Protein AF-W9B160-F1 (afdb_monomer_lite)

Sequence (64 aa):
MIEAVPSSGTAEDRKRSLLSAIVTHLQTAGINPDDVMVFFGEIDRANSSFGGGSPALPVEVVPD

Structure (mmCIF, N/CA/C/O backbone):
data_AF-W9B160-F1
#
_entry.id   AF-W9B160-F1
#
loop_
_atom_site.group_PDB
_atom_site.id
_atom_site.type_symbol
_atom_site.label_atom_id
_atom_site.label_alt_id
_atom_site.label_comp_id
_atom_site.label_asym_id
_atom_site.label_entity_id
_atom_site.label_seq_id
_atom_site.pdbx_PDB_ins_code
_atom_site.Cartn_x
_atom_site.Cartn_y
_atom_site.Cartn_z
_atom_site.occupancy
_atom_site.B_iso_or_equiv
_atom_site.auth_seq_id
_atom_site.auth_comp_id
_atom_site.auth_asym_id
_atom_site.auth_atom_id
_atom_site.pdbx_PDB_model_num
ATOM 1 N N . MET A 1 1 ? -3.211 -8.628 8.641 1.00 91.00 1 MET A N 1
ATOM 2 C CA . MET A 1 1 ? -1.987 -8.345 7.863 1.00 91.00 1 MET A CA 1
ATOM 3 C C . MET A 1 1 ? -2.401 -7.754 6.531 1.00 91.00 1 MET A C 1
ATOM 5 O O . MET A 1 1 ? -3.277 -8.325 5.893 1.00 91.00 1 MET A O 1
ATOM 9 N N . ILE A 1 2 ? -1.816 -6.621 6.153 1.00 96.19 2 ILE A N 1
ATOM 10 C CA . ILE A 1 2 ? -2.001 -5.990 4.844 1.00 96.19 2 ILE A CA 1
ATOM 11 C C . ILE A 1 2 ? -0.644 -5.974 4.154 1.00 96.19 2 ILE A C 1
ATOM 13 O O . ILE A 1 2 ? 0.320 -5.433 4.692 1.00 96.19 2 ILE A O 1
ATOM 17 N N . GLU A 1 3 ? -0.581 -6.560 2.967 1.00 96.44 3 GLU A N 1
ATOM 18 C CA . GLU A 1 3 ? 0.567 -6.437 2.080 1.00 96.44 3 GLU A CA 1
ATOM 19 C C . GLU A 1 3 ? 0.233 -5.405 1.005 1.00 96.44 3 GLU A C 1
ATOM 21 O O . GLU A 1 3 ? -0.707 -5.572 0.227 1.00 96.44 3 GLU A O 1
ATOM 26 N N . ALA A 1 4 ? 0.982 -4.307 1.000 1.00 94.88 4 ALA A N 1
ATOM 27 C CA . ALA A 1 4 ? 0.906 -3.284 -0.025 1.00 94.88 4 ALA A CA 1
ATOM 28 C C . ALA A 1 4 ? 2.127 -3.426 -0.928 1.00 94.88 4 ALA A C 1
ATOM 30 O O . ALA A 1 4 ? 3.258 -3.366 -0.446 1.00 94.88 4 ALA A O 1
ATOM 31 N N . VAL A 1 5 ? 1.897 -3.585 -2.234 1.00 93.62 5 VAL A N 1
ATOM 32 C CA . VAL A 1 5 ? 2.975 -3.766 -3.211 1.00 93.62 5 VAL A CA 1
ATOM 33 C C . VAL A 1 5 ? 3.096 -2.548 -4.136 1.00 93.62 5 VAL A C 1
ATOM 35 O O . VAL A 1 5 ? 2.641 -2.599 -5.284 1.00 93.62 5 VAL A O 1
ATOM 38 N N . PRO A 1 6 ? 3.619 -1.398 -3.658 1.00 91.56 6 PRO A N 1
ATOM 39 C CA . PRO A 1 6 ? 3.869 -0.254 -4.519 1.00 91.56 6 PRO A CA 1
ATOM 40 C C . PRO A 1 6 ? 5.010 -0.541 -5.496 1.00 91.56 6 PRO A C 1
ATOM 42 O O . PRO A 1 6 ? 5.823 -1.448 -5.334 1.00 91.56 6 PRO A O 1
ATOM 45 N N . SER A 1 7 ? 5.079 0.274 -6.538 1.00 90.75 7 SER A N 1
ATOM 46 C CA . SER A 1 7 ? 6.151 0.174 -7.520 1.00 90.75 7 SER A CA 1
ATOM 47 C C . SER A 1 7 ? 7.504 0.578 -6.925 1.00 90.75 7 SER A C 1
ATOM 49 O O . SER A 1 7 ? 7.569 1.468 -6.074 1.00 90.75 7 SER A O 1
ATOM 51 N N . SER A 1 8 ? 8.576 -0.064 -7.384 1.00 90.06 8 SER A N 1
ATOM 52 C CA . SER A 1 8 ? 9.943 0.196 -6.933 1.00 90.06 8 SER A CA 1
ATOM 53 C C . SER A 1 8 ? 10.335 1.658 -7.112 1.00 90.06 8 SER A C 1
ATOM 55 O O . SER A 1 8 ? 10.016 2.262 -8.139 1.00 90.06 8 SER A O 1
ATOM 57 N N . GLY A 1 9 ? 11.045 2.214 -6.130 1.00 88.31 9 GLY A N 1
ATOM 58 C CA . GLY A 1 9 ? 11.433 3.628 -6.137 1.00 88.31 9 GLY A CA 1
ATOM 59 C C . GLY A 1 9 ? 10.325 4.581 -5.676 1.00 88.31 9 GLY A C 1
ATOM 60 O O . GLY A 1 9 ? 10.459 5.795 -5.817 1.00 88.31 9 GLY A O 1
ATOM 61 N N . THR A 1 10 ? 9.232 4.064 -5.104 1.00 89.75 10 THR A N 1
ATOM 62 C CA . THR A 1 10 ? 8.231 4.921 -4.459 1.00 89.75 10 THR A CA 1
ATOM 63 C C . THR A 1 10 ? 8.877 5.632 -3.269 1.00 89.75 10 THR A C 1
ATOM 65 O O . THR A 1 10 ? 9.397 4.975 -2.366 1.00 89.75 10 THR A O 1
ATOM 68 N N . ALA A 1 11 ? 8.820 6.968 -3.257 1.00 91.38 11 ALA A N 1
ATOM 69 C CA . ALA A 1 11 ? 9.419 7.790 -2.207 1.00 91.38 11 ALA A CA 1
ATOM 70 C C . ALA A 1 11 ? 8.953 7.371 -0.801 1.00 91.38 11 ALA A C 1
ATOM 72 O O . ALA A 1 11 ? 7.783 7.023 -0.600 1.00 91.38 11 ALA A O 1
ATOM 73 N N . GLU A 1 12 ? 9.859 7.430 0.178 1.00 92.19 12 GLU A N 1
ATOM 74 C CA . GLU A 1 12 ? 9.569 7.018 1.557 1.00 92.19 12 GLU A CA 1
ATOM 75 C C . GLU A 1 12 ? 8.388 7.801 2.143 1.00 92.19 12 GLU A C 1
ATOM 77 O O . GLU A 1 12 ? 7.477 7.199 2.715 1.00 92.19 12 GLU A O 1
ATOM 82 N N . ASP A 1 13 ? 8.334 9.113 1.906 1.00 95.25 13 ASP A N 1
ATOM 83 C CA . ASP A 1 13 ? 7.240 9.962 2.379 1.00 95.25 13 ASP A CA 1
ATOM 84 C C . ASP A 1 13 ? 5.889 9.533 1.808 1.00 95.25 13 ASP A C 1
ATOM 86 O O . ASP A 1 13 ? 4.898 9.482 2.536 1.00 95.25 13 ASP A O 1
ATOM 90 N N . ARG A 1 14 ? 5.842 9.092 0.544 1.00 93.94 14 ARG A N 1
ATOM 91 C CA . ARG A 1 14 ? 4.610 8.547 -0.048 1.00 93.94 14 ARG A CA 1
ATOM 92 C C . ARG A 1 14 ? 4.185 7.241 0.621 1.00 93.94 14 ARG A C 1
ATOM 94 O O . ARG A 1 14 ? 2.992 7.049 0.856 1.00 93.94 14 ARG A O 1
ATOM 101 N N . LYS A 1 15 ? 5.127 6.355 0.970 1.00 95.00 15 LYS A N 1
ATOM 102 C CA . LYS A 1 15 ? 4.816 5.129 1.733 1.00 95.00 15 LYS A CA 1
ATOM 103 C C . LYS A 1 15 ? 4.321 5.461 3.139 1.00 95.00 15 LYS A C 1
ATOM 105 O O . LYS A 1 15 ? 3.367 4.845 3.606 1.00 95.00 15 LYS A O 1
ATOM 110 N N . ARG A 1 16 ? 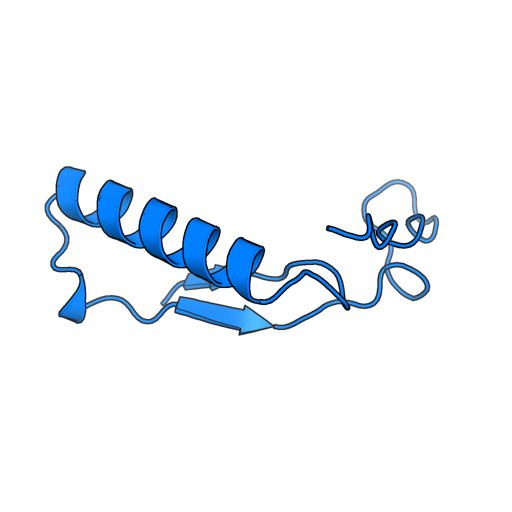4.920 6.461 3.794 1.00 96.44 16 ARG A N 1
ATOM 111 C CA . ARG A 1 16 ? 4.522 6.937 5.126 1.00 96.44 16 ARG A CA 1
ATOM 112 C C . ARG A 1 16 ? 3.114 7.535 5.108 1.00 96.44 16 ARG A C 1
ATOM 114 O O . ARG A 1 16 ? 2.298 7.192 5.964 1.00 96.44 16 ARG A O 1
ATOM 121 N N . SER A 1 17 ? 2.794 8.349 4.102 1.00 97.19 17 SER A N 1
ATOM 122 C CA . SER A 1 17 ? 1.439 8.865 3.885 1.00 97.19 17 SER A CA 1
ATOM 123 C C . SER A 1 17 ? 0.432 7.742 3.625 1.00 97.19 17 SER A C 1
ATOM 125 O O . SER A 1 17 ? -0.651 7.755 4.208 1.00 97.19 17 SER A O 1
ATOM 127 N N . LEU A 1 18 ? 0.785 6.743 2.808 1.00 96.12 18 LEU A N 1
ATOM 128 C CA . LEU A 1 18 ? -0.079 5.590 2.544 1.00 96.12 18 LEU A CA 1
ATOM 129 C C . LEU A 1 18 ? -0.327 4.756 3.810 1.00 96.12 18 LEU A C 1
ATOM 131 O O . LEU A 1 18 ? -1.472 4.408 4.092 1.00 96.12 18 LEU A O 1
ATOM 135 N N . LEU A 1 19 ? 0.714 4.483 4.601 1.00 97.06 19 LEU A N 1
ATOM 136 C CA . LEU A 1 19 ? 0.589 3.791 5.884 1.00 97.06 19 LEU A CA 1
ATOM 137 C C . LEU A 1 19 ? -0.381 4.521 6.818 1.00 97.06 19 LEU A C 1
ATOM 139 O O . LEU A 1 19 ? -1.295 3.902 7.361 1.00 97.06 19 LEU A O 1
ATOM 143 N N . SER A 1 20 ? -0.200 5.837 6.969 1.00 97.19 20 SER A N 1
ATOM 144 C CA . SER A 1 20 ? -1.077 6.666 7.795 1.00 97.19 20 SER A CA 1
ATOM 145 C C . SER A 1 20 ? -2.525 6.593 7.311 1.00 97.19 20 SER A C 1
ATOM 147 O O . SER A 1 20 ? -3.414 6.343 8.120 1.00 97.19 20 SER A O 1
ATOM 149 N N . ALA A 1 21 ? -2.767 6.724 6.003 1.00 97.69 21 ALA A N 1
ATOM 150 C CA . ALA A 1 21 ? -4.111 6.655 5.437 1.00 97.69 21 ALA A CA 1
ATOM 151 C C . ALA A 1 21 ? -4.792 5.297 5.685 1.00 97.69 21 ALA A C 1
ATOM 153 O O . ALA A 1 21 ? -5.963 5.267 6.069 1.00 97.69 21 ALA A O 1
ATOM 154 N N . ILE A 1 22 ? -4.062 4.186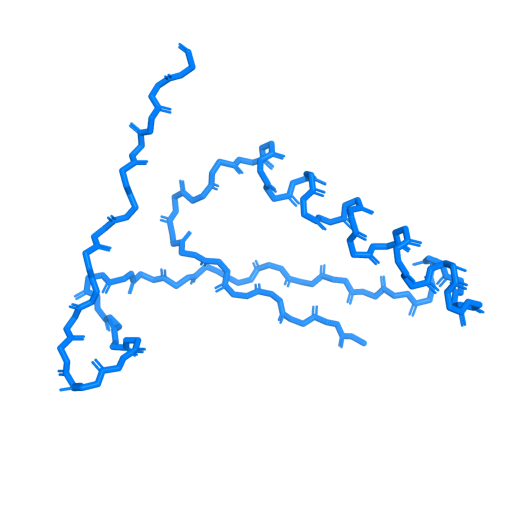 5.505 1.00 96.56 22 ILE A N 1
ATOM 155 C CA . ILE A 1 22 ? -4.560 2.826 5.763 1.00 96.56 22 ILE A CA 1
ATOM 156 C C . ILE A 1 22 ? -4.963 2.683 7.231 1.00 96.56 22 ILE A C 1
ATOM 158 O O . ILE A 1 22 ? -6.102 2.323 7.525 1.00 96.56 22 ILE A O 1
ATOM 162 N N . VAL A 1 23 ? -4.048 2.987 8.153 1.00 96.56 23 VAL A N 1
ATOM 163 C CA . VAL A 1 23 ? -4.282 2.821 9.593 1.00 96.56 23 VAL A CA 1
ATOM 164 C C . VAL A 1 23 ? -5.439 3.696 10.071 1.00 96.56 23 VAL A C 1
ATOM 166 O O . VAL A 1 23 ? -6.303 3.211 10.798 1.00 96.56 23 VAL A O 1
ATOM 169 N N . THR A 1 24 ? -5.521 4.949 9.616 1.00 97.62 24 THR A N 1
ATOM 170 C CA . THR A 1 24 ? -6.636 5.840 9.960 1.00 97.62 24 THR A CA 1
ATOM 171 C C . THR A 1 24 ? -7.977 5.274 9.491 1.00 97.62 24 THR A C 1
ATOM 173 O O . THR A 1 24 ? -8.934 5.287 10.259 1.00 97.62 24 THR A O 1
ATOM 176 N N . HIS A 1 25 ? -8.064 4.731 8.272 1.00 97.69 25 HIS A N 1
ATOM 177 C CA . HIS A 1 25 ? -9.305 4.115 7.782 1.00 97.69 25 HIS A CA 1
ATOM 178 C C . HIS A 1 25 ? -9.695 2.844 8.545 1.00 97.69 25 HIS A C 1
ATOM 180 O O . HIS A 1 25 ? -10.875 2.578 8.754 1.00 97.69 25 HIS A O 1
ATOM 186 N N . LEU A 1 26 ? -8.725 2.043 8.977 1.00 96.81 26 LEU A N 1
ATOM 187 C CA . LEU A 1 26 ? -9.012 0.861 9.791 1.00 96.8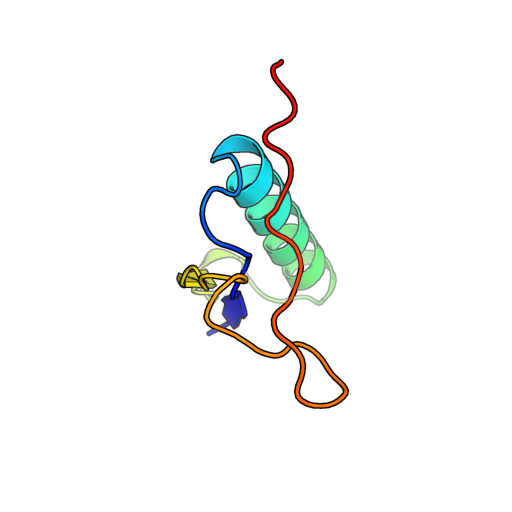1 26 LEU A CA 1
ATOM 188 C C . LEU A 1 26 ? -9.494 1.256 11.187 1.00 96.81 26 LEU A C 1
ATOM 190 O O . LEU A 1 26 ? -10.449 0.671 11.697 1.00 96.81 26 LEU A O 1
ATOM 194 N N . GLN A 1 27 ? -8.900 2.301 11.760 1.00 97.25 27 GLN A N 1
ATOM 195 C CA . GLN A 1 27 ? -9.340 2.861 13.030 1.00 97.25 27 GLN A CA 1
ATOM 196 C C . GLN A 1 27 ? -10.783 3.363 12.966 1.00 97.25 27 GLN A C 1
ATOM 198 O O . GLN A 1 27 ? -11.564 3.082 13.875 1.00 97.25 27 GLN A O 1
ATOM 203 N N . THR A 1 28 ? -11.178 4.048 11.887 1.00 97.88 28 THR A N 1
ATOM 204 C CA . THR A 1 28 ? -12.578 4.477 11.719 1.00 97.88 28 THR A CA 1
ATOM 205 C C . THR A 1 28 ? -13.542 3.303 11.543 1.00 97.88 28 THR A C 1
ATOM 207 O O . THR A 1 28 ? -14.709 3.420 11.910 1.00 97.88 28 THR A O 1
ATOM 210 N N . ALA A 1 29 ? -13.060 2.154 11.063 1.00 97.38 29 ALA A N 1
ATOM 211 C CA . ALA A 1 29 ? -13.807 0.898 11.013 1.00 97.38 29 ALA A CA 1
ATOM 212 C C . ALA A 1 29 ? -13.826 0.124 12.352 1.00 97.38 29 ALA A C 1
ATOM 214 O O . ALA A 1 29 ? -14.378 -0.973 12.413 1.00 97.38 29 ALA A O 1
ATOM 215 N N . GLY A 1 30 ? -13.247 0.677 13.425 1.00 97.94 30 GLY A N 1
ATOM 216 C CA . GLY A 1 30 ? -13.230 0.073 14.761 1.00 97.94 30 GLY A CA 1
ATOM 217 C C . GLY A 1 30 ? -12.087 -0.917 15.004 1.00 97.94 30 GLY A C 1
ATOM 218 O O . GLY A 1 30 ? -12.110 -1.632 16.004 1.00 97.94 30 GLY A O 1
ATOM 219 N N . ILE A 1 31 ? -11.093 -0.972 14.115 1.00 97.94 31 ILE A N 1
ATOM 220 C CA . ILE A 1 31 ? -9.900 -1.807 14.282 1.00 97.94 31 ILE A CA 1
ATOM 221 C C . ILE A 1 31 ? -8.828 -1.010 15.023 1.00 97.94 31 ILE A C 1
ATOM 223 O O . ILE A 1 31 ? -8.505 0.110 14.636 1.00 97.94 31 ILE A O 1
ATOM 227 N N . ASN A 1 32 ? -8.242 -1.585 16.072 1.00 96.81 32 ASN A N 1
ATOM 228 C CA . ASN A 1 32 ? -7.107 -0.967 16.747 1.00 96.81 32 ASN A CA 1
ATOM 229 C C . ASN A 1 32 ? -5.883 -0.940 15.801 1.00 96.81 32 ASN A C 1
ATOM 231 O O . ASN A 1 32 ? -5.497 -1.998 15.300 1.00 96.81 32 ASN A O 1
ATOM 235 N N . PRO A 1 33 ? -5.257 0.229 15.557 1.00 93.75 33 PRO A N 1
ATOM 236 C CA . PRO A 1 33 ? -4.022 0.345 14.781 1.00 93.75 33 PRO A CA 1
ATOM 237 C C . PRO A 1 33 ? -2.916 -0.635 15.175 1.00 93.75 33 PRO A C 1
ATOM 239 O O . PRO A 1 33 ? -2.242 -1.173 14.299 1.00 93.75 33 PRO A O 1
ATOM 242 N N . ASP A 1 34 ? -2.762 -0.895 16.474 1.00 95.56 34 ASP A N 1
ATOM 243 C CA . ASP A 1 34 ? -1.691 -1.750 16.998 1.00 95.56 34 ASP A CA 1
ATOM 244 C C . ASP A 1 34 ? -1.903 -3.239 16.665 1.00 95.56 34 ASP A C 1
ATOM 246 O O . ASP A 1 34 ? -0.959 -4.028 16.709 1.00 95.56 34 ASP A O 1
ATOM 250 N N . ASP A 1 35 ? -3.118 -3.621 16.257 1.00 96.69 35 ASP A N 1
ATOM 251 C CA . ASP 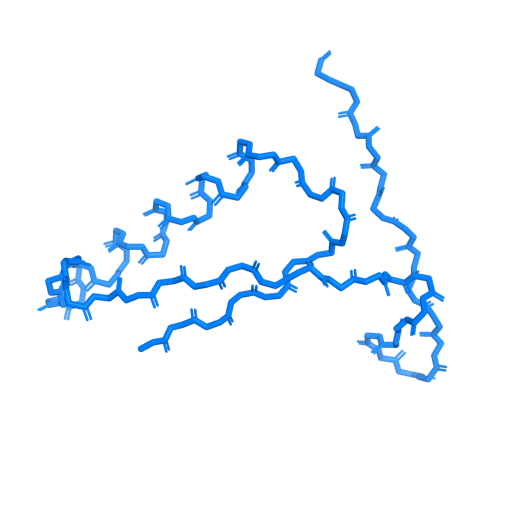A 1 35 ? -3.458 -4.982 15.829 1.00 96.69 35 ASP A CA 1
ATOM 252 C C . ASP A 1 35 ? -3.214 -5.202 14.319 1.00 96.69 35 ASP A C 1
ATOM 254 O O . ASP A 1 35 ? -3.490 -6.278 13.773 1.00 96.69 35 ASP A O 1
ATOM 258 N N . VAL A 1 36 ? -2.699 -4.191 13.606 1.00 94.81 36 VAL A N 1
ATOM 259 C CA . VAL A 1 36 ? -2.516 -4.222 12.151 1.00 94.81 36 VAL A CA 1
ATOM 260 C C . VAL A 1 36 ? -1.044 -4.113 11.769 1.00 94.81 36 VAL A C 1
ATOM 262 O O . VAL A 1 36 ? -0.411 -3.069 11.875 1.00 94.81 36 VAL A O 1
ATOM 265 N N . MET A 1 37 ? -0.519 -5.184 11.174 1.00 95.56 37 MET A N 1
ATOM 266 C CA . MET A 1 37 ? 0.746 -5.144 10.439 1.00 95.56 37 MET A CA 1
ATOM 267 C C . MET A 1 37 ? 0.507 -4.751 8.976 1.00 95.56 37 MET A C 1
ATOM 269 O O . MET A 1 37 ? -0.249 -5.435 8.272 1.00 95.56 37 MET A O 1
ATOM 273 N N . VAL A 1 38 ? 1.195 -3.699 8.522 1.00 96.19 38 VAL A N 1
ATOM 274 C CA . VAL A 1 38 ? 1.287 -3.297 7.110 1.00 96.19 38 VAL A CA 1
ATOM 275 C C . VAL A 1 38 ? 2.716 -3.524 6.624 1.00 96.19 38 VAL A C 1
ATOM 277 O O . VAL A 1 38 ? 3.657 -2.937 7.154 1.00 96.19 38 VAL A O 1
ATOM 280 N N . PHE A 1 39 ? 2.874 -4.377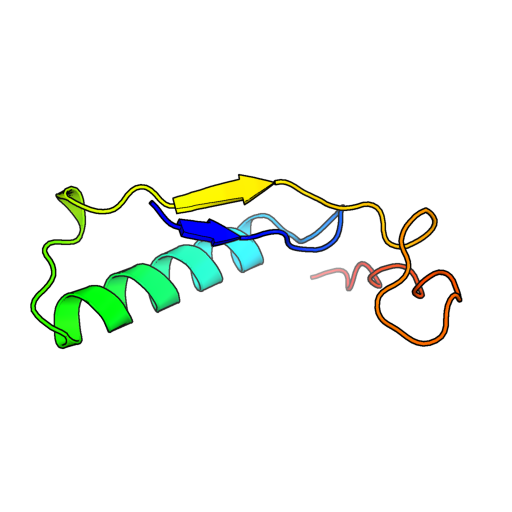 5.617 1.00 95.06 39 PHE A N 1
ATOM 281 C CA . PHE A 1 39 ? 4.152 -4.650 4.966 1.00 95.06 39 PHE A CA 1
ATOM 282 C C . PHE A 1 39 ? 4.185 -3.997 3.581 1.00 95.06 39 PHE A C 1
ATOM 284 O O . PHE A 1 39 ? 3.211 -4.091 2.832 1.00 95.06 39 PHE A O 1
ATOM 291 N N . PHE A 1 40 ? 5.307 -3.356 3.244 1.00 94.94 40 PHE A N 1
ATOM 292 C CA . PHE A 1 40 ? 5.549 -2.784 1.920 1.00 94.94 40 PHE A CA 1
ATOM 293 C C . PHE A 1 40 ? 6.581 -3.622 1.163 1.00 94.94 40 PHE A C 1
ATOM 295 O O . PHE A 1 40 ? 7.781 -3.491 1.407 1.00 94.94 40 PHE A O 1
ATOM 302 N N . GLY A 1 41 ? 6.112 -4.450 0.229 1.00 93.38 41 GLY A N 1
ATOM 303 C CA . GLY A 1 41 ? 6.963 -5.087 -0.777 1.00 93.38 41 GLY A CA 1
ATOM 304 C C . GLY A 1 41 ? 7.057 -4.191 -2.008 1.00 93.38 41 GLY A C 1
ATOM 305 O O . GLY A 1 41 ? 6.052 -3.647 -2.434 1.00 93.38 41 GLY A O 1
ATOM 306 N N . GLU A 1 42 ? 8.228 -3.985 -2.599 1.00 92.06 42 GLU A N 1
ATOM 307 C CA . GLU A 1 42 ? 8.305 -3.221 -3.851 1.00 92.06 42 GLU A CA 1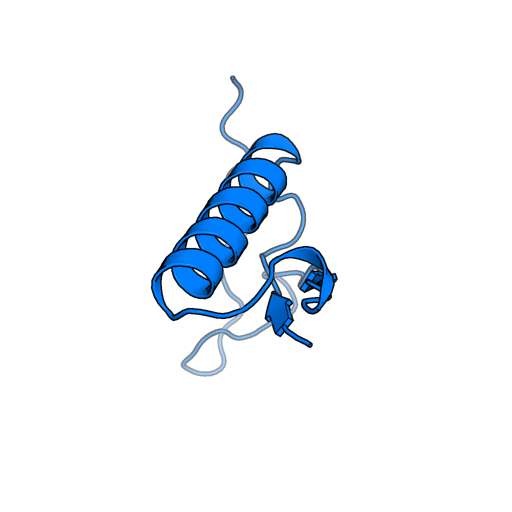
ATOM 308 C C . GLU A 1 42 ? 8.296 -4.136 -5.070 1.00 92.06 42 GLU A C 1
ATOM 310 O O . GLU A 1 42 ? 8.920 -5.197 -5.061 1.00 92.06 42 GLU A O 1
ATOM 315 N N . ILE A 1 43 ? 7.622 -3.698 -6.136 1.00 91.94 43 ILE A N 1
ATOM 316 C CA . ILE A 1 43 ? 7.607 -4.401 -7.421 1.00 91.94 43 ILE A CA 1
ATOM 317 C C . ILE A 1 43 ? 8.244 -3.565 -8.528 1.00 91.94 43 ILE A C 1
ATOM 319 O O . ILE A 1 43 ? 7.876 -2.411 -8.760 1.00 91.94 43 ILE A O 1
ATOM 323 N N . ASP A 1 44 ? 9.185 -4.168 -9.248 1.00 88.56 44 ASP A N 1
ATOM 324 C CA . ASP A 1 44 ? 9.776 -3.557 -10.432 1.00 88.56 44 ASP A CA 1
ATOM 325 C C . ASP A 1 44 ? 8.782 -3.599 -11.601 1.00 88.56 44 ASP A C 1
ATOM 327 O O . ASP A 1 44 ? 8.445 -4.666 -12.125 1.00 88.56 44 ASP A O 1
ATOM 331 N N . ARG A 1 45 ? 8.315 -2.416 -12.021 1.00 85.88 45 ARG A N 1
ATOM 332 C CA . ARG A 1 45 ? 7.348 -2.256 -13.118 1.00 85.88 45 ARG A CA 1
ATOM 333 C C . ARG A 1 45 ? 7.907 -2.688 -14.468 1.00 85.88 45 ARG A C 1
ATOM 335 O O . ARG A 1 45 ? 7.148 -3.226 -15.271 1.00 85.88 45 ARG A O 1
ATOM 342 N N . ALA A 1 46 ? 9.205 -2.500 -14.705 1.00 84.31 46 ALA A N 1
ATOM 343 C CA . ALA A 1 46 ? 9.833 -2.866 -15.972 1.00 84.31 46 ALA A CA 1
ATOM 344 C C . ALA A 1 46 ? 9.851 -4.388 -16.183 1.00 84.31 46 ALA A C 1
ATOM 346 O O . ALA A 1 46 ? 9.852 -4.859 -17.317 1.00 84.31 46 ALA A O 1
ATOM 347 N N . ASN A 1 47 ? 9.802 -5.147 -15.087 1.00 83.38 47 ASN A N 1
ATOM 348 C CA . ASN A 1 47 ? 9.788 -6.606 -15.083 1.00 83.38 47 ASN A CA 1
ATOM 349 C C . ASN A 1 47 ? 8.422 -7.199 -14.699 1.00 83.38 47 ASN A C 1
ATOM 351 O O . ASN A 1 47 ? 8.319 -8.404 -14.472 1.00 83.38 47 ASN A O 1
ATOM 355 N N . SER A 1 48 ? 7.366 -6.379 -14.637 1.00 84.12 48 SER A N 1
ATOM 356 C CA . SER A 1 48 ? 6.038 -6.808 -14.183 1.00 84.12 48 SER A CA 1
ATOM 357 C C . SER A 1 48 ? 4.928 -6.318 -15.105 1.00 84.12 48 SER A C 1
ATOM 359 O O . SER A 1 48 ? 4.943 -5.181 -15.576 1.00 84.12 48 SER A O 1
ATOM 361 N N . SER A 1 49 ? 3.915 -7.159 -15.326 1.00 85.12 49 SER A N 1
ATOM 362 C CA . SER A 1 49 ? 2.721 -6.772 -16.080 1.00 85.12 49 SER A CA 1
ATOM 363 C C . SER A 1 49 ? 1.573 -6.414 -15.145 1.00 85.12 49 SER A C 1
ATOM 365 O O . SER A 1 49 ? 1.164 -7.212 -14.307 1.00 85.12 49 SER A O 1
ATOM 367 N N . PHE A 1 50 ? 1.027 -5.213 -15.330 1.00 80.12 50 PHE A N 1
ATOM 368 C CA . PHE A 1 50 ? -0.135 -4.708 -14.588 1.00 80.12 50 PHE A CA 1
ATOM 369 C C . PHE A 1 50 ? -1.445 -4.857 -15.384 1.00 80.12 50 PHE A C 1
ATOM 371 O O . PHE A 1 50 ? -2.493 -4.385 -14.951 1.00 80.12 50 PHE A O 1
ATOM 378 N N . GLY A 1 51 ? -1.389 -5.499 -16.555 1.00 76.62 51 GLY A N 1
ATOM 379 C CA . GLY A 1 51 ? -2.528 -5.710 -17.444 1.00 76.62 51 GLY A CA 1
ATOM 380 C C . GLY A 1 51 ? -2.089 -5.916 -18.894 1.00 76.62 51 GLY A C 1
ATOM 381 O O . GLY A 1 51 ? -1.106 -5.336 -19.348 1.00 76.62 51 GLY A O 1
ATOM 382 N N . GLY A 1 52 ? -2.809 -6.766 -19.630 1.00 83.06 52 GLY A N 1
ATOM 383 C CA . GLY A 1 52 ? -2.588 -6.967 -21.069 1.00 83.06 52 GLY A CA 1
ATOM 384 C C . GLY A 1 52 ? -1.295 -7.694 -21.460 1.00 83.06 52 GLY A C 1
ATOM 385 O O . GLY A 1 52 ? -1.016 -7.800 -22.648 1.00 83.06 52 GLY A O 1
ATOM 386 N N . GLY A 1 53 ? -0.513 -8.201 -20.501 1.00 83.31 53 GLY A N 1
ATOM 387 C CA . GLY A 1 53 ? 0.722 -8.948 -20.772 1.00 83.31 53 GLY A CA 1
ATOM 388 C C . GLY A 1 53 ? 1.932 -8.079 -21.133 1.00 83.31 53 GLY A C 1
ATOM 389 O O . GLY A 1 53 ? 2.982 -8.621 -21.466 1.00 83.31 53 GLY A O 1
ATOM 390 N N . SER A 1 54 ? 1.812 -6.753 -21.039 1.00 80.38 54 SER A N 1
ATOM 391 C CA . SER A 1 54 ? 2.908 -5.816 -21.309 1.00 80.38 54 SER A CA 1
ATOM 392 C C . SER A 1 54 ? 3.563 -5.335 -20.011 1.00 80.38 54 SER A C 1
ATOM 394 O O . SER A 1 54 ? 2.843 -5.152 -19.018 1.00 80.38 54 SER A O 1
ATOM 396 N N . PRO A 1 55 ? 4.892 -5.101 -19.999 1.00 78.38 55 PRO A N 1
ATOM 397 C CA . PRO A 1 55 ? 5.562 -4.399 -18.910 1.00 78.38 55 PRO A CA 1
ATOM 398 C C . PRO A 1 55 ? 4.933 -3.034 -18.656 1.00 78.38 55 PRO A C 1
ATOM 400 O O . PRO A 1 55 ? 4.509 -2.345 -19.589 1.00 78.38 55 PRO A O 1
ATOM 403 N N . ALA A 1 56 ? 4.883 -2.631 -17.393 1.00 79.31 56 ALA A N 1
ATOM 404 C CA . ALA A 1 56 ? 4.416 -1.305 -17.043 1.00 79.31 56 ALA A CA 1
ATOM 405 C C . ALA A 1 56 ? 5.541 -0.265 -17.148 1.00 79.31 56 ALA A C 1
ATOM 407 O O . ALA A 1 56 ? 6.704 -0.549 -16.871 1.00 79.31 56 ALA A O 1
ATOM 408 N N . LEU A 1 57 ? 5.179 0.972 -17.505 1.00 75.25 57 LEU A N 1
ATOM 409 C CA . LEU A 1 57 ? 6.124 2.093 -17.509 1.00 75.25 57 LEU A CA 1
ATOM 410 C C . LEU A 1 57 ? 6.707 2.313 -16.102 1.00 75.25 57 LEU A C 1
ATOM 412 O O . LEU A 1 57 ? 5.948 2.180 -15.137 1.00 75.25 57 LEU A O 1
ATOM 416 N N . PRO A 1 58 ? 8.000 2.663 -15.962 1.00 71.62 58 PRO A N 1
ATOM 417 C CA . PRO A 1 58 ? 8.596 3.019 -14.675 1.00 71.62 58 PRO A CA 1
ATOM 418 C C . PRO A 1 58 ? 7.831 4.149 -13.977 1.00 71.62 58 PRO A C 1
ATOM 420 O O . PRO A 1 58 ? 7.180 4.965 -14.628 1.00 71.62 58 PRO A O 1
ATOM 423 N N . VAL A 1 59 ? 7.921 4.215 -12.647 1.00 70.56 59 VAL A N 1
ATOM 424 C CA . VAL A 1 59 ? 7.428 5.392 -11.920 1.00 70.56 59 VAL A CA 1
ATOM 425 C C . VAL A 1 59 ? 8.394 6.539 -12.180 1.00 70.56 59 VAL A C 1
ATOM 427 O O . VAL A 1 59 ? 9.589 6.405 -11.926 1.00 70.56 59 VAL A O 1
ATOM 430 N N . GLU A 1 60 ? 7.888 7.661 -12.684 1.00 70.06 60 GLU A N 1
ATOM 431 C CA . GLU A 1 60 ? 8.681 8.883 -12.785 1.00 70.06 60 GLU A CA 1
ATOM 432 C C . GLU A 1 60 ? 9.070 9.348 -11.375 1.00 70.06 60 GLU A C 1
ATOM 434 O O . GLU A 1 60 ? 8.209 9.582 -10.519 1.00 70.06 60 GLU A O 1
ATOM 439 N N . VAL A 1 61 ? 10.376 9.467 -11.122 1.00 58.28 61 VAL A N 1
ATOM 440 C CA . VAL A 1 61 ? 10.888 10.141 -9.927 1.00 58.28 61 VAL A CA 1
ATOM 441 C C . VAL A 1 61 ? 10.642 11.628 -10.145 1.00 58.28 61 VAL A C 1
ATOM 443 O O . VAL A 1 61 ? 11.394 12.279 -10.863 1.00 58.28 61 VAL A O 1
ATOM 446 N N . VAL A 1 62 ? 9.552 12.154 -9.588 1.00 54.59 62 VAL A N 1
ATOM 447 C CA . VAL A 1 62 ? 9.329 13.603 -9.542 1.00 54.59 62 VAL A CA 1
ATOM 448 C C . VAL A 1 62 ? 10.262 14.149 -8.457 1.00 54.59 62 VAL A C 1
ATOM 450 O O . VAL A 1 62 ? 10.090 13.741 -7.307 1.00 54.59 62 VAL A O 1
ATOM 453 N N . PRO A 1 63 ? 11.266 14.982 -8.787 1.00 48.84 63 PRO A N 1
ATOM 454 C CA . PRO A 1 63 ? 12.095 15.631 -7.778 1.00 48.84 63 PRO A CA 1
ATOM 455 C C . PRO A 1 63 ? 11.237 16.613 -6.974 1.00 48.84 63 PRO A C 1
ATOM 457 O O . PRO A 1 63 ? 10.380 17.278 -7.563 1.00 48.84 63 PRO A O 1
ATOM 460 N N . ASP A 1 64 ? 11.467 16.670 -5.662 1.00 54.84 64 ASP A N 1
ATOM 461 C CA . ASP A 1 64 ? 10.823 17.623 -4.746 1.00 54.84 64 ASP A CA 1
ATOM 462 C C . ASP A 1 64 ? 11.151 19.090 -5.081 1.00 54.84 64 ASP A C 1
ATOM 464 O O . ASP A 1 64 ? 12.304 19.375 -5.494 1.00 54.84 64 ASP A O 1
#

Radius of gyration: 14.29 Å; chains: 1; bounding box: 26×27×38 Å

InterPro domains:
  IPR014347 Tautomerase/MIF superfamily [G3DSA:3.30.429.10] (1-62)
  IPR014347 Tautomerase/MIF superfamily [SSF55331] (5-54)
  IPR037479 Tautomerase, MSAD family [PF14552] (2-51)

pLDDT: mean 88.42, std 11.56, range [48.84, 97.94]

Secondary structure (DSSP, 8-state):
-EEE-PBTT--HHHHHHHHHHHHHHHHHTT--GGG--EEE--B-GGG-BSSTTPBPPPPP----

Organism: Mycolicibacterium cosmeticum (NCBI:txid258533)

Foldseek 3Di:
DAEDEEAPPDDPVVVVVVLVVVLVVVVVVVDHSVVDDYHYHHDHQQPDDPDDPHRHDHDDPDDD